Protein AF-A0A9D1PJ56-F1 (afdb_monomer_lite)

Sequence (165 aa):
MNPWIILGIEQTSKLEIIKNAYAEKSKLHHPEDEPEEFQKIHQAYREAIKLAKTVPPQPKTPEQKRIKPPVLQFKRSFYIHKPYDNPARAKFYKSEFDEYSKGQLEKFKRENWCFPKSFEYKPQTDTITSIGKIPIKGAKKNDSELNFTQLENTDLTILSDEFVL

InterPro domains:
  IPR001623 DnaJ domain [PS50076] (2-101)
  IPR001623 DnaJ domain [cd06257] (6-46)
  IPR036869 Chaperone J-domain superfamily [G3DSA:1.10.287.110] (2-47)
  IPR036869 Chaperone J-domain superfamily [SSF46565] (2-46)

Radius of gyration: 34.99 Å; chains: 1; bounding box: 51×66×102 Å

Secondary structure (DSSP, 8-state):
--HHHHHT----S-HHHHHHHHHHHHHHS-TTT-HHHHHHHHHHHHHHHHHHHHSPPP------------------S-----TTS-TTTTT----TT----HHHHHHHHHHHH-S-S-------------SS-PPPTT---------GGGSSSSSSSSSSSS---

Organism: NCBI:txid2838518

Structure (mmCIF, N/CA/C/O backbone):
data_AF-A0A9D1PJ56-F1
#
_entry.id   AF-A0A9D1PJ56-F1
#
loop_
_atom_site.group_PDB
_atom_site.id
_atom_site.type_symbol
_atom_site.label_atom_id
_atom_site.label_alt_id
_atom_site.label_comp_id
_atom_site.label_asym_id
_atom_site.label_entity_id
_atom_site.label_seq_id
_atom_site.pdbx_PDB_ins_code
_atom_site.Cartn_x
_atom_site.Cartn_y
_atom_site.Cartn_z
_atom_site.occupancy
_atom_site.B_iso_or_equiv
_atom_site.auth_seq_id
_atom_site.auth_comp_id
_atom_site.auth_asym_id
_atom_site.auth_atom_id
_atom_site.pdbx_PDB_model_num
ATOM 1 N N . MET A 1 1 ? -8.012 9.468 -25.142 1.00 74.31 1 MET A N 1
ATOM 2 C CA . MET A 1 1 ? -7.674 8.048 -25.406 1.00 74.31 1 MET A CA 1
ATOM 3 C C . MET A 1 1 ? -8.547 7.188 -24.500 1.00 74.31 1 MET A C 1
ATOM 5 O O . MET A 1 1 ? -8.922 7.676 -23.445 1.00 74.31 1 MET A O 1
ATOM 9 N N . ASN A 1 2 ? -8.958 5.980 -24.898 1.00 90.38 2 ASN A N 1
ATOM 10 C CA . ASN A 1 2 ? -9.876 5.185 -24.073 1.00 90.38 2 ASN A CA 1
ATOM 11 C C . ASN A 1 2 ? -9.114 4.546 -22.887 1.00 90.38 2 ASN A C 1
ATOM 13 O O . ASN A 1 2 ? -8.238 3.711 -23.135 1.00 90.38 2 ASN A O 1
ATOM 17 N N . PRO A 1 3 ? -9.420 4.903 -21.622 1.00 91.69 3 PRO A N 1
ATOM 18 C CA . PRO A 1 3 ? -8.637 4.461 -20.467 1.00 91.69 3 PRO A CA 1
ATOM 19 C C . PRO A 1 3 ? -8.697 2.945 -20.238 1.00 91.69 3 PRO A C 1
ATOM 21 O O . PRO A 1 3 ? -7.745 2.359 -19.727 1.00 91.69 3 PRO A O 1
ATOM 24 N N . TRP A 1 4 ? -9.785 2.299 -20.661 1.00 93.00 4 TRP A N 1
ATOM 25 C CA . TRP A 1 4 ? -9.993 0.858 -20.510 1.00 93.00 4 TRP A CA 1
ATOM 26 C C . TRP A 1 4 ? -9.023 0.048 -21.380 1.00 93.00 4 TRP A C 1
ATOM 28 O O . TRP A 1 4 ? -8.421 -0.914 -20.910 1.00 93.00 4 TRP A O 1
ATOM 38 N N . ILE A 1 5 ? -8.777 0.511 -22.611 1.00 93.88 5 ILE A N 1
ATOM 39 C CA . ILE A 1 5 ? -7.862 -0.141 -23.560 1.00 93.88 5 ILE A CA 1
ATOM 40 C C . ILE A 1 5 ? -6.409 -0.031 -23.078 1.00 93.88 5 ILE A C 1
ATOM 42 O O . ILE A 1 5 ? -5.674 -1.012 -23.127 1.00 93.88 5 ILE A O 1
ATOM 46 N N . ILE A 1 6 ? -6.007 1.132 -22.554 1.00 92.75 6 ILE A N 1
ATOM 47 C CA . ILE A 1 6 ? -4.641 1.358 -22.043 1.00 92.75 6 ILE A CA 1
ATOM 48 C C . ILE A 1 6 ? -4.339 0.429 -20.861 1.00 92.75 6 ILE A C 1
ATOM 50 O O . ILE A 1 6 ? -3.264 -0.170 -20.783 1.00 92.75 6 ILE A O 1
ATOM 54 N N . LEU A 1 7 ? -5.303 0.293 -19.948 1.00 93.25 7 LEU A N 1
ATOM 55 C CA . LEU A 1 7 ? -5.196 -0.593 -18.790 1.00 93.25 7 LEU A CA 1
ATOM 56 C C . LEU A 1 7 ? -5.375 -2.078 -19.154 1.00 93.25 7 LEU A C 1
ATOM 58 O O . LEU A 1 7 ? -5.057 -2.927 -18.329 1.00 93.25 7 LEU A O 1
ATOM 62 N N . GLY A 1 8 ? -5.844 -2.400 -20.366 1.00 92.94 8 GLY A N 1
ATOM 63 C CA . GLY A 1 8 ? -6.067 -3.775 -20.824 1.00 92.94 8 GLY A CA 1
ATOM 64 C C . GLY A 1 8 ? -7.275 -4.456 -20.176 1.00 92.94 8 GLY A C 1
ATOM 65 O O . GLY A 1 8 ? -7.281 -5.674 -20.020 1.00 92.94 8 GLY A O 1
ATOM 66 N N . ILE A 1 9 ? -8.281 -3.681 -19.766 1.00 94.25 9 ILE A N 1
ATOM 67 C CA . ILE A 1 9 ? -9.477 -4.178 -19.075 1.00 94.25 9 ILE A CA 1
ATOM 68 C C . ILE A 1 9 ? -10.758 -3.737 -19.778 1.00 94.25 9 ILE A C 1
ATOM 70 O O . ILE A 1 9 ? -10.784 -2.753 -20.512 1.00 94.25 9 ILE A O 1
ATOM 74 N N . GLU A 1 10 ? -11.851 -4.448 -19.512 1.00 90.62 10 GLU A N 1
ATOM 75 C CA . GLU A 1 10 ? -13.183 -4.028 -19.940 1.00 90.62 10 GLU A CA 1
ATOM 76 C C . GLU A 1 10 ? -13.690 -2.839 -19.101 1.00 90.62 10 GLU A C 1
ATOM 78 O O . GLU A 1 10 ? -13.273 -2.626 -17.953 1.00 90.62 10 GLU A O 1
ATOM 83 N N . GLN A 1 11 ? -14.622 -2.065 -19.666 1.00 88.69 11 GLN A N 1
ATOM 84 C CA . GLN A 1 11 ? -15.307 -0.989 -18.959 1.00 88.69 11 GLN A CA 1
ATOM 85 C C . GLN A 1 11 ? -16.068 -1.534 -17.748 1.00 88.69 11 GLN A C 1
ATOM 87 O O . GLN A 1 11 ? -17.079 -2.219 -17.874 1.00 88.69 11 GLN A O 1
ATOM 92 N N . THR A 1 12 ? -15.582 -1.212 -16.548 1.00 86.88 12 THR A N 1
ATOM 93 C CA . THR A 1 12 ? -16.083 -1.802 -15.302 1.00 86.88 12 THR A CA 1
ATOM 94 C C . THR A 1 12 ? -16.332 -0.751 -14.223 1.00 86.88 12 THR A C 1
ATOM 96 O O . THR A 1 12 ? -15.567 0.187 -14.038 1.00 86.88 12 THR A O 1
ATOM 99 N N . SER A 1 13 ? -17.392 -0.929 -13.431 1.00 85.94 13 SER A N 1
ATOM 100 C CA . SER A 1 13 ? -17.676 -0.069 -12.263 1.00 85.94 13 SER A CA 1
ATOM 101 C C . SER A 1 13 ? -16.882 -0.473 -11.009 1.00 85.94 13 SER A C 1
ATOM 103 O O . SER A 1 13 ? -16.959 0.184 -9.972 1.00 85.94 13 SER A O 1
ATOM 105 N N . LYS A 1 14 ? -16.142 -1.590 -11.060 1.00 89.31 14 LYS A N 1
ATOM 106 C CA . LYS A 1 14 ? -15.423 -2.159 -9.912 1.00 89.31 14 LYS A CA 1
ATOM 107 C C . LYS A 1 14 ? -14.038 -1.524 -9.778 1.00 89.31 14 LYS A C 1
ATOM 109 O O . LYS A 1 14 ? -13.118 -1.863 -10.515 1.00 89.31 14 LYS A O 1
ATOM 114 N N . LEU A 1 15 ? -13.865 -0.672 -8.765 1.00 91.69 15 LEU A N 1
ATOM 115 C CA . LEU A 1 15 ? -12.591 0.013 -8.504 1.00 91.69 15 LEU A CA 1
ATOM 116 C C . LEU A 1 15 ? -11.418 -0.945 -8.244 1.00 91.69 15 LEU A C 1
ATOM 118 O O . LEU A 1 15 ? -10.279 -0.595 -8.538 1.00 91.69 15 LEU A O 1
ATOM 122 N N . GLU A 1 16 ? -11.670 -2.136 -7.697 1.00 92.00 16 GLU A N 1
ATOM 123 C CA . GLU A 1 16 ? -10.609 -3.118 -7.438 1.00 92.00 16 GLU A CA 1
ATOM 124 C C . GLU A 1 16 ? -9.971 -3.639 -8.728 1.00 92.00 16 GLU A C 1
ATOM 126 O O . GLU A 1 16 ? -8.752 -3.748 -8.796 1.00 92.00 16 GLU A O 1
ATOM 131 N N . ILE A 1 17 ? -10.775 -3.881 -9.769 1.00 93.00 17 ILE A N 1
ATOM 132 C CA . ILE A 1 17 ? -10.282 -4.348 -11.073 1.00 93.00 17 ILE A CA 1
ATOM 133 C C . ILE A 1 17 ? -9.371 -3.283 -11.692 1.00 93.00 17 ILE A C 1
ATOM 135 O O . ILE A 1 17 ? -8.269 -3.591 -12.131 1.00 93.00 17 ILE A O 1
ATOM 139 N N . ILE A 1 18 ? -9.788 -2.016 -11.628 1.00 93.81 18 ILE A N 1
ATOM 140 C CA . ILE A 1 18 ? -9.023 -0.871 -12.143 1.00 93.81 18 ILE A CA 1
ATOM 141 C C . ILE A 1 18 ? -7.682 -0.722 -11.411 1.00 93.81 18 ILE A C 1
ATOM 143 O O . ILE A 1 18 ? -6.647 -0.508 -12.041 1.00 93.81 18 ILE A O 1
ATOM 147 N N . LYS A 1 19 ? -7.681 -0.852 -10.077 1.00 94.94 19 LYS A N 1
ATOM 148 C CA . LYS A 1 19 ? -6.456 -0.776 -9.262 1.00 94.94 19 LYS A CA 1
ATOM 149 C C . LYS A 1 19 ? -5.505 -1.936 -9.536 1.00 94.94 19 LYS A C 1
ATOM 151 O O . LYS A 1 19 ? -4.301 -1.711 -9.618 1.00 94.94 19 LYS A O 1
ATOM 156 N N . ASN A 1 20 ? -6.035 -3.149 -9.679 1.00 95.81 20 ASN A N 1
ATOM 157 C CA . ASN A 1 20 ? -5.227 -4.328 -9.976 1.00 95.81 20 ASN A CA 1
ATOM 158 C C . ASN A 1 20 ? -4.578 -4.212 -11.359 1.00 95.81 20 ASN A C 1
ATOM 160 O O . ASN A 1 20 ? -3.371 -4.396 -11.465 1.00 95.81 20 ASN A O 1
ATOM 164 N N . ALA A 1 21 ? -5.338 -3.805 -12.379 1.00 95.19 21 ALA A N 1
ATOM 165 C CA . ALA A 1 21 ? -4.813 -3.593 -13.728 1.00 95.19 21 ALA A CA 1
ATOM 166 C C . ALA A 1 21 ? -3.705 -2.528 -13.762 1.00 95.19 21 ALA A C 1
ATOM 168 O O . ALA A 1 21 ? -2.654 -2.734 -14.365 1.00 95.19 21 ALA A O 1
ATOM 169 N N . TYR A 1 22 ? -3.891 -1.411 -13.048 1.00 95.25 22 TYR A N 1
ATOM 170 C CA . TYR A 1 22 ? -2.842 -0.399 -12.896 1.00 95.25 22 TYR A CA 1
ATOM 171 C C . TYR A 1 22 ? -1.586 -0.963 -12.215 1.00 95.25 22 TYR A C 1
ATOM 173 O O . TYR A 1 22 ? -0.472 -0.675 -12.646 1.00 95.25 22 TYR A O 1
ATOM 181 N N . ALA A 1 23 ? -1.747 -1.782 -11.171 1.00 95.75 23 ALA A N 1
ATOM 182 C CA . ALA A 1 23 ? -0.620 -2.401 -10.481 1.00 95.75 23 ALA A CA 1
ATOM 183 C C . ALA A 1 23 ? 0.147 -3.385 -11.379 1.00 95.75 23 ALA A C 1
ATOM 185 O O . ALA A 1 23 ? 1.371 -3.428 -11.309 1.00 95.75 23 ALA A O 1
ATOM 186 N N . GLU A 1 24 ? -0.541 -4.153 -12.225 1.00 94.69 24 GLU A N 1
ATOM 187 C CA . GLU A 1 24 ? 0.101 -5.033 -13.209 1.00 94.69 24 GLU A CA 1
ATOM 188 C C . GLU A 1 24 ? 0.856 -4.233 -14.273 1.00 94.69 24 GLU A C 1
ATOM 190 O O . GLU A 1 24 ? 2.022 -4.514 -14.532 1.00 94.69 24 GLU A O 1
ATOM 195 N N . LYS A 1 25 ? 0.246 -3.174 -14.816 1.00 93.19 25 LYS A N 1
ATOM 196 C CA . LYS A 1 25 ? 0.889 -2.290 -15.799 1.00 93.19 25 LYS A CA 1
ATOM 197 C C . LYS A 1 25 ? 2.101 -1.542 -15.234 1.00 93.19 25 LYS A C 1
ATOM 199 O O . LYS A 1 25 ? 3.126 -1.472 -15.899 1.00 93.19 25 LYS A O 1
ATOM 204 N N . SER A 1 26 ? 2.017 -1.049 -13.999 1.00 92.75 26 SER A N 1
ATOM 205 C CA . SER A 1 26 ? 3.124 -0.369 -13.302 1.00 92.75 26 SER A CA 1
ATOM 206 C C . SER A 1 26 ? 4.315 -1.300 -13.021 1.00 92.75 26 SER A C 1
ATOM 208 O O . SER A 1 26 ? 5.463 -0.866 -12.962 1.00 92.75 26 SER A O 1
ATOM 210 N N . LYS A 1 27 ? 4.066 -2.611 -12.887 1.00 92.25 27 LYS A N 1
ATOM 211 C CA . LYS A 1 27 ? 5.145 -3.605 -12.787 1.00 92.25 27 LYS A CA 1
ATOM 212 C C . LYS A 1 27 ? 5.875 -3.833 -14.110 1.00 92.25 27 LYS A C 1
ATOM 214 O O . LYS A 1 27 ? 7.006 -4.290 -14.070 1.00 92.25 27 LYS A O 1
ATOM 219 N N . LEU A 1 28 ? 5.222 -3.583 -15.244 1.00 91.12 28 LEU A N 1
ATOM 220 C CA . LEU A 1 28 ? 5.819 -3.747 -16.570 1.00 91.12 28 LEU A CA 1
ATOM 221 C C . LEU A 1 28 ? 6.549 -2.480 -17.017 1.00 91.12 28 LEU A C 1
ATOM 223 O O . LEU A 1 28 ? 7.628 -2.577 -17.582 1.00 91.12 28 LEU A O 1
ATOM 227 N N . HIS A 1 29 ? 5.968 -1.312 -16.736 1.00 90.38 29 HIS A N 1
ATOM 228 C CA . HIS A 1 29 ? 6.518 -0.018 -17.129 1.00 90.38 29 HIS A CA 1
ATOM 229 C C . HIS A 1 29 ? 6.933 0.757 -15.885 1.00 90.38 29 HIS A C 1
ATOM 231 O O . HIS A 1 29 ? 6.084 1.218 -15.114 1.00 90.38 29 HIS A O 1
ATOM 237 N N . HIS A 1 30 ? 8.240 0.870 -15.671 1.00 85.25 30 HIS A N 1
ATOM 238 C CA . HIS A 1 30 ? 8.811 1.629 -14.568 1.00 85.25 30 HIS A CA 1
ATOM 239 C C . HIS A 1 30 ? 9.121 3.064 -15.013 1.00 85.25 30 HIS A C 1
ATOM 241 O O . HIS A 1 30 ? 9.517 3.279 -16.158 1.00 85.25 30 HIS A O 1
ATOM 247 N N . PRO A 1 31 ? 8.957 4.060 -14.125 1.00 90.50 31 PRO A N 1
ATOM 248 C CA . PRO A 1 31 ? 9.145 5.468 -14.478 1.00 90.50 31 PRO A CA 1
ATOM 249 C C . PRO A 1 31 ? 10.585 5.823 -14.882 1.00 90.50 31 PRO A C 1
ATOM 251 O O . PRO A 1 31 ? 10.775 6.836 -15.545 1.00 90.50 31 PRO A O 1
ATOM 254 N N . GLU A 1 32 ? 11.572 5.011 -14.491 1.00 87.44 32 GLU A N 1
ATOM 255 C CA . GLU A 1 32 ? 12.988 5.203 -14.838 1.00 87.44 32 GLU A CA 1
ATOM 256 C C . GLU A 1 32 ? 13.318 4.716 -16.259 1.00 87.44 32 GLU A C 1
ATOM 258 O O . GLU A 1 32 ? 14.168 5.301 -16.922 1.00 87.44 32 GLU A O 1
ATOM 263 N N . ASP A 1 33 ? 12.633 3.671 -16.737 1.00 91.19 33 ASP A N 1
ATOM 264 C CA . ASP A 1 33 ? 12.891 3.077 -18.054 1.00 91.19 33 ASP A CA 1
ATOM 265 C C . ASP A 1 33 ? 12.061 3.769 -19.144 1.00 91.19 33 ASP A C 1
ATOM 267 O O . ASP A 1 33 ? 12.569 4.128 -20.206 1.00 91.19 33 ASP A O 1
ATOM 271 N N . GLU A 1 34 ? 10.766 3.972 -18.876 1.00 90.00 34 GLU A N 1
ATOM 272 C CA . GLU A 1 34 ? 9.794 4.460 -19.859 1.00 90.00 34 GLU A CA 1
ATOM 273 C C . GLU A 1 34 ? 8.847 5.504 -19.235 1.00 90.00 34 GLU A C 1
ATOM 275 O O . GLU A 1 34 ? 7.685 5.208 -18.916 1.00 90.00 34 GLU A O 1
ATOM 280 N N . PRO A 1 35 ? 9.305 6.759 -19.066 1.00 92.25 35 PRO A N 1
ATOM 281 C CA . PRO A 1 35 ? 8.510 7.802 -18.417 1.00 92.25 35 PRO A CA 1
ATOM 282 C C . PRO A 1 35 ? 7.232 8.143 -19.199 1.00 92.25 35 PRO A C 1
ATOM 284 O O . PRO A 1 35 ? 6.173 8.362 -18.602 1.00 92.25 35 PRO A O 1
ATOM 287 N N . GLU A 1 36 ? 7.297 8.137 -20.534 1.00 91.94 36 GLU A N 1
ATOM 288 C CA . GLU A 1 36 ? 6.151 8.456 -21.393 1.00 91.94 36 GLU A CA 1
ATOM 289 C C . GLU A 1 36 ? 5.023 7.428 -21.269 1.00 91.94 36 GLU A C 1
ATOM 291 O O . GLU A 1 36 ? 3.843 7.785 -21.187 1.00 91.94 36 GLU A O 1
ATOM 296 N N . GLU A 1 37 ? 5.366 6.140 -21.235 1.00 91.25 37 GLU A N 1
ATOM 297 C CA . GLU A 1 37 ? 4.375 5.067 -21.168 1.00 91.25 37 GLU A CA 1
ATOM 298 C C . GLU A 1 37 ? 3.745 4.992 -19.775 1.00 91.25 37 GLU A C 1
ATOM 300 O O . GLU A 1 37 ? 2.521 4.866 -19.637 1.00 91.25 37 GLU A O 1
ATOM 305 N N . PHE A 1 38 ? 4.551 5.203 -18.730 1.00 93.88 38 PHE A N 1
ATOM 306 C CA . PHE A 1 38 ? 4.048 5.316 -17.367 1.00 93.88 38 PHE A CA 1
ATOM 307 C C . PHE A 1 38 ? 3.043 6.468 -17.219 1.00 93.88 38 PHE A C 1
ATOM 309 O O . PHE A 1 38 ? 1.986 6.298 -16.599 1.00 93.88 38 PHE A O 1
ATOM 316 N N . GLN A 1 39 ? 3.314 7.625 -17.833 1.00 93.25 39 GLN A N 1
ATOM 317 C CA . GLN A 1 39 ? 2.395 8.763 -17.811 1.00 93.25 39 GLN A CA 1
ATOM 318 C C . GLN A 1 39 ? 1.050 8.430 -18.474 1.00 93.25 39 GLN A C 1
ATOM 320 O O . GLN A 1 39 ? -0.001 8.770 -17.915 1.00 93.25 39 GLN A O 1
ATOM 325 N N . LYS A 1 40 ? 1.052 7.711 -19.606 1.00 94.31 40 LYS A N 1
ATOM 326 C CA . LYS A 1 40 ? -0.184 7.258 -20.276 1.00 94.31 40 LYS A CA 1
ATOM 327 C C . LYS A 1 40 ? -0.991 6.308 -19.392 1.00 94.31 40 LYS A C 1
ATOM 329 O O . LYS A 1 40 ? -2.195 6.509 -19.214 1.00 94.31 40 LYS A O 1
ATOM 334 N N . ILE A 1 41 ? -0.337 5.312 -18.790 1.00 94.50 41 ILE A N 1
ATOM 335 C CA . ILE A 1 41 ? -0.970 4.349 -17.872 1.00 94.50 41 ILE A CA 1
ATOM 336 C C . ILE A 1 41 ? -1.559 5.072 -16.653 1.00 94.50 41 ILE A C 1
ATOM 338 O O . ILE A 1 41 ? -2.692 4.801 -16.238 1.00 94.50 41 ILE A O 1
ATOM 342 N N . HIS A 1 42 ? -0.820 6.030 -16.091 1.00 94.62 42 HIS A N 1
ATOM 343 C CA . HIS A 1 42 ? -1.258 6.801 -14.933 1.00 94.62 42 HIS A CA 1
ATOM 344 C C . HIS A 1 42 ? -2.453 7.709 -15.251 1.00 94.62 42 HIS A C 1
ATOM 346 O O . HIS A 1 42 ? -3.419 7.772 -14.479 1.00 94.62 42 HIS A O 1
ATOM 352 N N . GLN A 1 43 ? -2.430 8.390 -16.399 1.00 95.50 43 GLN A N 1
ATOM 353 C CA . GLN A 1 43 ? -3.555 9.201 -16.854 1.00 95.50 43 GLN A CA 1
ATOM 354 C C . GLN A 1 43 ? -4.803 8.338 -17.083 1.00 95.50 43 GLN A C 1
ATOM 356 O O . GLN A 1 43 ? -5.878 8.677 -16.577 1.00 95.50 43 GLN A O 1
ATOM 361 N N . ALA A 1 44 ? -4.647 7.186 -17.742 1.00 95.25 44 ALA A N 1
ATOM 362 C CA . ALA A 1 44 ? -5.726 6.230 -17.967 1.00 95.25 44 ALA A CA 1
ATOM 363 C C . ALA A 1 44 ? -6.368 5.760 -16.655 1.00 95.25 44 ALA A C 1
ATOM 365 O O . ALA A 1 44 ? -7.591 5.752 -16.526 1.00 95.25 44 ALA A O 1
ATOM 366 N N . TYR A 1 45 ? -5.558 5.444 -15.642 1.00 95.38 45 TYR A N 1
ATOM 367 C CA . TYR A 1 45 ? -6.040 5.073 -14.311 1.00 95.38 45 TYR A CA 1
ATOM 368 C C . TYR A 1 45 ? -6.879 6.178 -13.655 1.00 95.38 45 TYR A C 1
ATOM 370 O O . TYR A 1 45 ? -7.970 5.915 -13.132 1.00 95.38 45 TYR A O 1
ATOM 378 N N . ARG A 1 46 ? -6.411 7.432 -13.707 1.00 95.75 46 ARG A N 1
ATOM 379 C CA . ARG A 1 46 ? -7.148 8.577 -13.145 1.00 95.75 46 ARG A CA 1
ATOM 380 C C . ARG A 1 46 ? -8.491 8.779 -13.843 1.00 95.75 46 ARG A C 1
ATOM 382 O O . ARG A 1 46 ? -9.486 9.049 -13.169 1.00 95.75 46 ARG A O 1
ATOM 389 N N . GLU A 1 47 ? -8.523 8.654 -15.166 1.00 94.94 47 GLU A N 1
ATOM 390 C CA . GLU A 1 47 ? -9.749 8.753 -15.962 1.00 94.94 47 GLU A CA 1
ATOM 391 C C . GLU A 1 47 ? -10.707 7.587 -15.675 1.00 94.94 47 GLU A C 1
ATOM 393 O O . GLU A 1 47 ? -11.881 7.827 -15.384 1.00 94.94 47 GLU A O 1
ATOM 398 N N . ALA A 1 48 ? -10.211 6.347 -15.627 1.00 93.75 48 ALA A N 1
ATOM 399 C CA . ALA A 1 48 ? -11.004 5.162 -15.298 1.00 93.75 48 ALA A CA 1
ATOM 400 C C . ALA A 1 48 ? -11.668 5.269 -13.916 1.00 93.75 48 ALA A C 1
ATOM 402 O O . ALA A 1 48 ? -12.845 4.945 -13.771 1.00 93.75 48 ALA A O 1
ATOM 403 N N . ILE A 1 49 ? -10.964 5.793 -12.902 1.00 94.31 49 ILE A N 1
ATOM 404 C CA . ILE A 1 49 ? -11.555 6.031 -11.574 1.00 94.31 49 ILE A CA 1
ATOM 405 C C . ILE A 1 49 ? -12.683 7.056 -11.629 1.00 94.31 49 ILE A C 1
ATOM 407 O O . ILE A 1 49 ? -13.696 6.880 -10.949 1.00 94.31 49 ILE A O 1
ATOM 411 N N . LYS A 1 50 ? -12.512 8.144 -12.389 1.00 93.31 50 LYS A N 1
ATOM 412 C CA . LYS A 1 50 ? -13.566 9.154 -12.542 1.00 93.31 50 LYS A CA 1
ATOM 413 C C . LYS A 1 50 ? -14.808 8.526 -13.174 1.00 93.31 50 LYS A C 1
ATOM 415 O O . LYS A 1 50 ? -15.892 8.698 -12.630 1.00 93.31 50 LYS A O 1
ATOM 420 N N . LEU A 1 51 ? -14.635 7.743 -14.240 1.00 91.44 51 LEU A N 1
ATOM 421 C CA . LEU A 1 51 ? -15.731 7.045 -14.921 1.00 91.44 51 LEU A CA 1
ATOM 422 C C . LEU A 1 51 ? -16.398 5.986 -14.031 1.00 91.44 51 LEU A C 1
ATOM 424 O O . LEU A 1 51 ? -17.618 5.896 -13.973 1.00 91.44 51 LEU A O 1
ATOM 428 N N . ALA A 1 52 ? -15.625 5.208 -13.277 1.00 89.94 52 ALA A N 1
ATOM 429 C CA . ALA A 1 52 ? -16.182 4.198 -12.379 1.00 89.94 52 ALA A CA 1
ATOM 430 C C . ALA A 1 52 ? -17.012 4.807 -11.238 1.00 89.94 52 ALA A C 1
ATOM 432 O O . ALA A 1 52 ? -17.933 4.164 -10.745 1.00 89.94 52 ALA A O 1
ATOM 433 N N . LYS A 1 53 ? -16.701 6.042 -10.821 1.00 88.06 53 LYS A N 1
ATOM 434 C CA . LYS A 1 53 ? -17.479 6.780 -9.815 1.00 88.06 53 LYS A CA 1
ATOM 435 C C . LYS A 1 53 ? -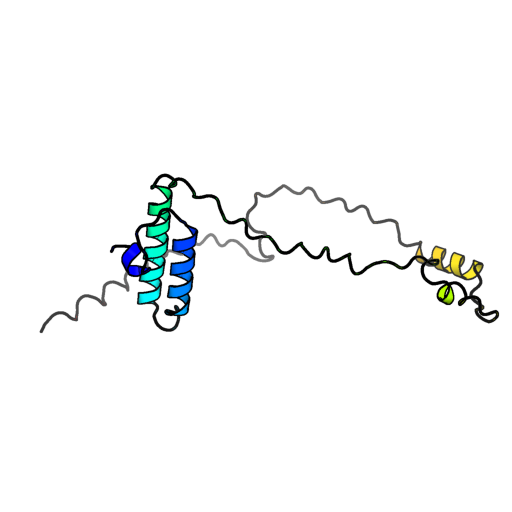18.785 7.353 -10.364 1.00 88.06 53 LYS A C 1
ATOM 437 O O . LYS A 1 53 ? -19.708 7.547 -9.580 1.00 88.06 53 LYS A O 1
ATOM 442 N N . THR A 1 54 ? -18.856 7.663 -11.659 1.00 86.75 54 THR A N 1
ATOM 443 C CA . THR A 1 54 ? -20.076 8.202 -12.281 1.00 86.75 54 THR A CA 1
ATOM 444 C C . THR A 1 54 ? -21.066 7.106 -12.661 1.00 86.75 54 THR A C 1
ATOM 446 O O . THR A 1 54 ? -22.268 7.357 -12.672 1.00 86.75 54 THR A O 1
ATOM 449 N N . VAL A 1 55 ? -20.591 5.887 -12.941 1.00 81.44 55 VAL A N 1
ATOM 450 C CA . VAL A 1 55 ? -21.465 4.743 -13.223 1.00 81.44 55 VAL A CA 1
ATOM 451 C C . VAL A 1 55 ? -22.069 4.225 -11.909 1.00 81.44 55 VAL A C 1
ATOM 453 O O . VAL A 1 55 ? -21.316 3.895 -10.989 1.00 81.44 55 VAL A O 1
ATOM 456 N N . PRO A 1 56 ? -23.408 4.121 -11.792 1.00 73.31 56 PRO A N 1
ATOM 457 C CA . PRO A 1 56 ? -24.043 3.599 -10.591 1.00 73.31 56 PRO A CA 1
ATOM 458 C C . PRO A 1 56 ? -23.545 2.177 -10.294 1.00 73.31 56 PRO A C 1
ATOM 460 O O . PRO A 1 56 ? -23.287 1.397 -11.218 1.00 73.31 56 PRO A O 1
ATOM 463 N N . PRO A 1 57 ? -23.377 1.824 -9.009 1.00 66.69 57 PRO A N 1
ATOM 464 C CA . PRO A 1 57 ? -22.827 0.536 -8.625 1.00 66.69 57 PRO A CA 1
ATOM 465 C C . PRO A 1 57 ? -23.727 -0.585 -9.144 1.00 66.69 57 PRO A C 1
ATOM 467 O O . PRO A 1 57 ? -24.884 -0.698 -8.746 1.00 66.69 57 PRO A O 1
ATOM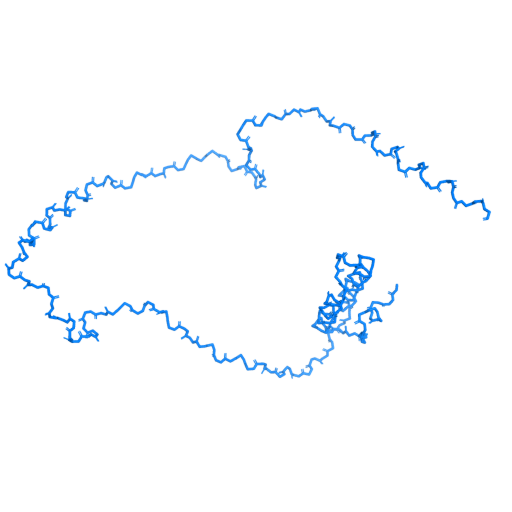 470 N N . GLN A 1 58 ? -23.175 -1.428 -10.019 1.00 67.19 58 GLN A N 1
ATOM 471 C CA . GLN A 1 58 ? -23.844 -2.647 -10.460 1.00 67.19 58 GLN A CA 1
ATOM 472 C C . GLN A 1 58 ? -24.182 -3.520 -9.239 1.00 67.19 58 GLN A C 1
ATOM 474 O O . GLN A 1 58 ? -23.383 -3.565 -8.290 1.00 67.19 58 GLN A O 1
ATOM 479 N N . PRO A 1 59 ? -25.343 -4.205 -9.228 1.00 60.91 59 PRO A N 1
ATOM 480 C CA . PRO A 1 59 ? -25.746 -5.055 -8.119 1.00 60.91 59 PRO A CA 1
ATOM 481 C C . PRO A 1 59 ? -24.662 -6.103 -7.869 1.00 60.91 59 PRO A C 1
ATOM 483 O O . PRO A 1 59 ? -24.311 -6.922 -8.716 1.00 60.91 59 PRO A O 1
ATOM 486 N N . LYS A 1 60 ? -24.070 -6.000 -6.686 1.00 56.50 60 LYS A N 1
ATOM 487 C CA . LYS A 1 60 ? -22.943 -6.803 -6.228 1.00 56.50 60 LYS A CA 1
ATOM 488 C C . LYS A 1 60 ? -23.460 -8.219 -5.982 1.00 56.50 60 LYS A C 1
ATOM 490 O O . LYS A 1 60 ? -24.184 -8.442 -5.015 1.00 56.50 60 LYS A O 1
ATOM 495 N N . THR A 1 61 ? -23.096 -9.170 -6.842 1.00 58.69 61 THR A N 1
ATOM 496 C CA . THR A 1 61 ? -23.181 -10.603 -6.523 1.00 58.69 61 THR A CA 1
ATOM 497 C C . THR A 1 61 ? -22.474 -10.823 -5.180 1.00 58.69 61 THR A C 1
ATOM 499 O O . THR A 1 61 ? -21.385 -10.266 -5.006 1.00 58.69 61 THR A O 1
ATOM 502 N N . PRO A 1 62 ? -23.077 -11.547 -4.218 1.00 57.88 62 PRO A N 1
ATOM 503 C CA . PRO A 1 62 ? -22.581 -11.616 -2.849 1.00 57.88 62 PRO A CA 1
ATOM 504 C C . PRO A 1 62 ? -21.106 -12.012 -2.819 1.00 57.88 62 PRO A C 1
ATOM 506 O O . PRO A 1 62 ? -20.724 -13.088 -3.275 1.00 57.88 62 PRO A O 1
ATOM 509 N N . GLU A 1 63 ? -20.297 -11.096 -2.285 1.00 58.28 63 GLU A N 1
ATOM 510 C CA . GLU A 1 63 ? -18.898 -11.289 -1.930 1.00 58.28 63 GLU A CA 1
ATOM 511 C C . GLU A 1 63 ? -18.709 -12.668 -1.299 1.00 58.28 63 GLU A C 1
ATOM 513 O O . GLU A 1 63 ? -19.237 -12.954 -0.219 1.00 58.28 63 GLU A O 1
ATOM 518 N N . GLN A 1 64 ? -17.904 -13.514 -1.945 1.00 61.62 64 GLN A N 1
ATOM 519 C CA . GLN A 1 64 ? -17.228 -14.595 -1.244 1.00 61.62 64 GLN A CA 1
ATOM 520 C C . GLN A 1 64 ? -16.420 -13.932 -0.135 1.00 61.62 64 GLN A C 1
ATOM 522 O O . GLN A 1 64 ? -15.374 -13.330 -0.381 1.00 61.62 64 GLN A O 1
ATOM 527 N N . LYS A 1 65 ? -16.968 -13.974 1.084 1.00 61.78 65 LYS A N 1
ATOM 528 C CA . LYS A 1 65 ? -16.313 -13.502 2.296 1.00 61.78 65 LYS A CA 1
ATOM 529 C C . LYS A 1 65 ? -14.953 -14.177 2.318 1.00 61.78 65 LYS A C 1
ATOM 531 O O . LYS A 1 65 ? -14.874 -15.367 2.613 1.00 61.78 65 LYS A O 1
ATOM 536 N N . ARG A 1 66 ? -13.894 -13.431 1.985 1.00 59.66 66 ARG A N 1
ATOM 537 C CA . ARG A 1 66 ? -12.528 -13.840 2.297 1.00 59.66 66 ARG A CA 1
ATOM 538 C C . ARG A 1 66 ? -12.571 -14.164 3.779 1.00 59.66 66 ARG A C 1
ATOM 540 O O . ARG A 1 66 ? -12.758 -13.259 4.594 1.00 59.66 66 ARG A O 1
ATOM 547 N N . ILE A 1 67 ? -12.526 -15.450 4.113 1.00 67.56 67 ILE A N 1
ATOM 548 C CA . ILE A 1 67 ? -12.421 -15.892 5.492 1.00 67.56 67 ILE A CA 1
ATOM 549 C C . ILE A 1 67 ? -11.099 -15.283 5.923 1.00 67.56 67 ILE A C 1
ATOM 551 O O . ILE A 1 67 ? -10.041 -15.733 5.490 1.00 67.56 67 ILE A O 1
ATOM 555 N N . LYS A 1 68 ? -11.152 -14.170 6.663 1.00 66.44 68 LYS A N 1
ATOM 556 C CA . LYS A 1 68 ? -9.951 -13.633 7.290 1.00 66.44 68 LYS A CA 1
ATOM 557 C C . LYS A 1 68 ? -9.435 -14.821 8.094 1.00 66.44 68 LYS A C 1
ATOM 559 O O . LYS A 1 68 ? -10.228 -15.325 8.901 1.00 66.44 68 LYS A O 1
ATOM 564 N N . PRO A 1 69 ? -8.215 -15.336 7.835 1.00 70.38 69 PRO A N 1
ATOM 565 C CA . PRO A 1 69 ? -7.689 -16.405 8.668 1.00 70.38 69 PRO A CA 1
ATOM 566 C C . PRO A 1 69 ? -7.885 -15.944 10.111 1.00 70.38 69 PRO A C 1
ATOM 568 O O . PRO A 1 69 ? -7.704 -14.741 10.358 1.00 70.38 69 PRO A O 1
ATOM 571 N N . PRO A 1 70 ? -8.376 -16.819 11.013 1.00 73.69 70 PRO A N 1
ATOM 572 C CA . PRO A 1 70 ? -8.643 -16.430 12.388 1.00 73.69 70 PRO A CA 1
ATOM 573 C C . PRO A 1 70 ? -7.404 -15.691 12.849 1.00 73.69 70 PRO A C 1
ATOM 575 O O . PRO A 1 70 ? -6.313 -16.258 12.790 1.00 73.69 70 PRO A O 1
ATOM 578 N N . VAL A 1 71 ? -7.556 -14.395 13.148 1.00 68.25 71 VAL A N 1
ATOM 579 C CA . VAL A 1 71 ? -6.435 -13.568 13.584 1.00 68.25 71 VAL A CA 1
ATOM 580 C C . VAL A 1 71 ? -5.851 -14.358 14.732 1.00 68.25 71 VAL A C 1
ATOM 582 O O . VAL A 1 71 ? -6.540 -14.529 15.741 1.00 68.25 71 VAL A O 1
ATOM 585 N N . LEU A 1 72 ? -4.657 -14.930 14.541 1.00 63.88 72 LEU A N 1
ATOM 586 C CA . LEU A 1 72 ? -3.953 -15.578 15.628 1.00 63.88 72 LEU A CA 1
ATOM 587 C C . LEU A 1 72 ? -3.855 -14.460 16.650 1.00 63.88 72 LEU A C 1
ATOM 589 O O . LEU A 1 72 ? -3.174 -13.463 16.404 1.00 63.88 72 LEU A O 1
ATOM 593 N N . GLN A 1 73 ? -4.652 -14.543 17.716 1.00 67.56 73 GLN A N 1
ATOM 594 C CA . GLN A 1 73 ? -4.592 -13.565 18.778 1.00 67.56 73 GLN A CA 1
ATOM 595 C C . GLN A 1 73 ? -3.209 -13.779 19.359 1.00 67.56 73 GLN A C 1
ATOM 597 O O . GLN A 1 73 ? -2.996 -14.717 20.126 1.00 67.56 73 GLN A O 1
ATOM 602 N N . PHE A 1 74 ? -2.245 -12.988 18.890 1.00 60.88 74 PHE A N 1
ATOM 603 C CA . PHE A 1 74 ? -0.898 -12.989 19.406 1.00 60.88 74 PHE A CA 1
ATOM 604 C C . PHE A 1 74 ? -1.070 -12.554 20.852 1.00 60.88 74 PHE A C 1
ATOM 606 O O . PHE A 1 74 ? -1.226 -11.365 21.144 1.00 60.88 74 PHE A O 1
ATOM 613 N N . LYS A 1 75 ? -1.191 -13.532 21.760 1.00 64.50 75 LYS A N 1
ATOM 614 C CA . LYS A 1 75 ? -1.207 -13.256 23.188 1.00 64.50 75 LYS A CA 1
ATOM 615 C C . LYS A 1 75 ? 0.041 -12.429 23.405 1.00 64.50 75 LYS A C 1
ATOM 617 O O . LYS A 1 75 ? 1.114 -12.858 22.987 1.00 64.50 75 LYS A O 1
ATOM 622 N N . ARG A 1 76 ? -0.124 -11.214 23.939 1.00 65.50 76 ARG A N 1
ATOM 623 C CA . ARG A 1 76 ? 0.989 -10.295 24.192 1.00 65.50 76 ARG A CA 1
ATOM 624 C C . ARG A 1 76 ? 2.113 -11.131 24.795 1.00 65.50 76 ARG A C 1
ATOM 626 O O . ARG A 1 76 ? 1.927 -11.697 25.867 1.00 65.50 76 ARG A O 1
ATOM 633 N N . SER A 1 77 ? 3.228 -11.247 24.080 1.00 63.75 77 SER A N 1
ATOM 634 C CA . SER A 1 77 ? 4.374 -12.089 24.450 1.00 63.75 77 SER A CA 1
ATOM 635 C C . SER A 1 77 ? 4.947 -11.736 25.827 1.00 63.75 77 SER A C 1
ATOM 637 O O . SER A 1 77 ? 5.709 -12.499 26.406 1.00 63.75 77 SER A O 1
ATOM 639 N N . PHE A 1 78 ? 4.520 -10.612 26.398 1.00 62.25 78 PHE A N 1
ATOM 640 C CA . PHE A 1 78 ? 4.722 -10.231 27.785 1.00 62.25 78 PHE A CA 1
ATOM 641 C C . PHE A 1 78 ? 3.639 -10.826 28.694 1.00 62.25 78 PHE A C 1
ATOM 643 O O . PHE A 1 78 ? 2.864 -10.097 29.318 1.00 62.25 78 PHE A O 1
ATOM 650 N N . TYR A 1 79 ? 3.579 -12.153 28.791 1.00 64.81 79 TYR A N 1
ATOM 651 C CA . TYR A 1 79 ? 2.998 -12.766 29.982 1.00 64.81 79 TYR A CA 1
ATOM 652 C C . TYR A 1 79 ? 4.023 -12.574 31.105 1.00 64.81 79 TYR A C 1
ATOM 654 O O . TYR A 1 79 ? 5.054 -13.241 31.145 1.00 64.81 79 TYR A O 1
ATOM 662 N N . ILE A 1 80 ? 3.789 -11.591 31.977 1.00 62.16 80 ILE A N 1
ATOM 663 C CA . ILE A 1 80 ? 4.593 -11.423 33.189 1.00 62.16 80 ILE A CA 1
ATOM 664 C C . ILE A 1 80 ? 4.228 -12.598 34.094 1.00 62.16 80 ILE A C 1
ATOM 666 O O . ILE A 1 80 ? 3.155 -12.599 34.697 1.00 62.16 80 ILE A O 1
ATOM 670 N N . HIS A 1 81 ? 5.088 -13.616 34.136 1.00 65.12 81 HIS A N 1
ATOM 671 C CA . HIS A 1 81 ? 4.912 -14.756 35.028 1.00 65.12 81 HIS A CA 1
ATOM 672 C C . HIS A 1 81 ? 4.757 -14.263 36.470 1.00 65.12 81 HIS A C 1
ATOM 674 O O . HIS A 1 81 ? 5.639 -13.591 37.012 1.00 65.12 81 HIS A O 1
ATOM 680 N N . LYS A 1 82 ? 3.623 -14.589 37.090 1.00 66.88 82 LYS A N 1
ATOM 681 C CA . LYS A 1 82 ? 3.387 -14.354 38.513 1.00 66.88 82 LYS A CA 1
ATOM 682 C C . LYS A 1 82 ? 4.299 -15.290 39.316 1.00 66.88 82 LYS A C 1
ATOM 684 O O . LYS A 1 82 ? 4.630 -16.375 38.841 1.00 66.88 82 LYS A O 1
ATOM 689 N N . PRO A 1 83 ? 4.689 -14.927 40.549 1.00 63.31 83 PRO A N 1
ATOM 690 C CA . PRO A 1 83 ? 5.602 -15.728 41.375 1.00 63.31 83 PRO A CA 1
ATOM 691 C C . PRO A 1 83 ? 5.108 -17.155 41.680 1.00 63.31 83 PRO A C 1
ATOM 693 O O . PRO A 1 83 ? 5.887 -17.983 42.140 1.00 63.31 83 PRO A O 1
ATOM 696 N N . TYR A 1 84 ? 3.839 -17.455 41.395 1.00 61.22 84 TYR A N 1
ATOM 697 C CA . TYR A 1 84 ? 3.225 -18.772 41.568 1.00 61.22 84 TYR A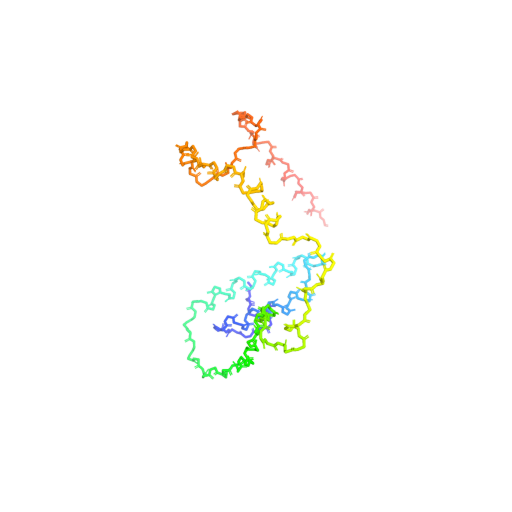 CA 1
ATOM 698 C C . TYR A 1 84 ? 3.129 -19.583 40.269 1.00 61.22 84 TYR A C 1
ATOM 700 O O . TYR A 1 84 ? 2.820 -20.769 40.325 1.00 61.22 84 TYR A O 1
ATOM 708 N N . ASP A 1 85 ? 3.412 -18.977 39.109 1.00 66.75 85 ASP A N 1
ATOM 709 C CA . ASP A 1 85 ? 3.282 -19.634 37.801 1.00 66.75 85 ASP A CA 1
ATOM 710 C C . ASP A 1 85 ? 4.386 -20.683 37.569 1.00 66.75 85 ASP A C 1
ATOM 712 O O . ASP A 1 85 ? 4.270 -21.517 36.675 1.00 66.75 85 ASP A O 1
ATOM 716 N N . ASN A 1 86 ? 5.458 -20.662 38.373 1.00 63.88 86 ASN A N 1
ATOM 717 C CA . ASN A 1 86 ? 6.506 -21.677 38.351 1.00 63.88 86 ASN A CA 1
ATOM 718 C C . ASN A 1 86 ? 6.920 -22.072 39.786 1.00 63.88 86 ASN A C 1
ATOM 720 O O . ASN A 1 86 ? 7.655 -21.319 40.434 1.00 63.88 86 ASN A O 1
ATOM 724 N N . PRO A 1 87 ? 6.521 -23.257 40.287 1.00 61.72 87 PRO A N 1
ATOM 725 C CA . PRO A 1 87 ? 6.845 -23.696 41.646 1.00 61.72 87 PRO A CA 1
ATOM 726 C C . PRO A 1 87 ? 8.350 -23.921 41.864 1.00 61.72 87 PRO A C 1
ATOM 728 O O . PRO A 1 87 ? 8.815 -23.824 42.998 1.00 61.72 87 PRO A O 1
ATOM 731 N N . ALA A 1 88 ? 9.131 -24.141 40.797 1.00 60.00 88 ALA A N 1
ATOM 732 C CA . ALA A 1 88 ? 10.592 -24.222 40.876 1.00 60.00 88 ALA A CA 1
ATOM 733 C C . ALA A 1 88 ? 11.254 -22.844 41.079 1.00 60.00 88 ALA A C 1
ATOM 735 O O . ALA A 1 88 ? 12.375 -22.763 41.573 1.00 60.00 88 ALA A O 1
ATOM 736 N N . ARG A 1 89 ? 10.555 -21.747 40.742 1.00 56.88 89 ARG A N 1
ATOM 737 C CA . ARG A 1 89 ? 11.036 -20.363 40.909 1.00 56.88 89 ARG A CA 1
ATOM 738 C C . ARG A 1 89 ? 10.667 -19.750 42.262 1.00 56.88 89 ARG A C 1
ATOM 740 O O . ARG A 1 89 ? 11.243 -18.739 42.649 1.00 56.88 89 ARG A O 1
ATOM 747 N N . ALA A 1 90 ? 9.752 -20.369 43.007 1.00 56.94 90 ALA A N 1
ATOM 748 C CA . ALA A 1 90 ? 9.254 -19.863 44.285 1.00 56.94 90 ALA A CA 1
ATOM 749 C C . ALA A 1 90 ? 10.272 -19.940 45.446 1.00 56.94 90 ALA A C 1
ATOM 751 O O . ALA A 1 90 ? 9.959 -19.514 46.556 1.00 56.94 90 ALA A O 1
ATOM 752 N N . LYS A 1 91 ? 11.476 -20.491 45.231 1.00 59.28 91 LYS A N 1
ATOM 753 C CA . LYS A 1 91 ? 12.410 -20.821 46.318 1.00 59.28 91 LYS A CA 1
ATOM 754 C C . LYS A 1 91 ? 13.873 -20.467 46.067 1.00 59.28 91 LYS A C 1
ATOM 756 O O . LYS A 1 91 ? 14.729 -21.237 46.461 1.00 59.28 91 LYS A O 1
ATOM 761 N N . PHE A 1 92 ? 14.211 -19.327 45.481 1.00 57.84 92 PHE A N 1
ATOM 762 C CA . PHE A 1 92 ? 15.611 -18.883 45.511 1.00 57.84 92 PHE A CA 1
ATOM 763 C C . PHE A 1 92 ? 15.657 -17.366 45.539 1.00 57.84 92 PHE A C 1
ATOM 765 O O . PHE A 1 92 ? 15.432 -16.771 44.505 1.00 57.84 92 PHE A O 1
ATOM 772 N N . TYR A 1 93 ? 15.821 -16.776 46.726 1.00 53.94 93 TYR A N 1
ATOM 773 C CA . TYR A 1 93 ? 16.621 -15.577 47.046 1.00 53.94 93 TYR A CA 1
ATOM 774 C C . TYR A 1 93 ? 16.393 -15.272 48.529 1.00 53.94 93 TYR A C 1
ATOM 776 O O . TYR A 1 93 ? 15.639 -14.384 48.924 1.00 53.94 93 TYR A O 1
ATOM 784 N N . LYS A 1 94 ? 17.002 -16.107 49.363 1.00 52.47 94 LYS A N 1
ATOM 785 C CA . LYS A 1 94 ? 17.302 -15.766 50.748 1.00 52.47 94 LYS A CA 1
ATOM 786 C C . LYS A 1 94 ? 18.595 -16.494 51.090 1.00 52.47 94 LYS A C 1
ATOM 788 O O . LYS A 1 94 ? 18.580 -17.522 51.756 1.00 52.47 94 LYS A O 1
ATOM 793 N N . SER A 1 95 ? 19.696 -16.046 50.489 1.00 54.69 95 SER A N 1
ATOM 794 C CA . SER A 1 95 ? 21.021 -16.440 50.958 1.00 54.69 95 SER A CA 1
ATOM 795 C C . SER A 1 95 ? 21.209 -15.832 52.341 1.00 54.69 95 SER A C 1
ATOM 797 O O . SER A 1 95 ? 20.990 -14.639 52.526 1.00 54.69 95 SER A O 1
ATOM 799 N N . GLU A 1 96 ? 21.623 -16.639 53.315 1.00 52.56 96 GLU A N 1
ATOM 800 C CA . GLU A 1 96 ? 21.984 -16.143 54.654 1.00 52.56 96 GLU A CA 1
ATOM 801 C C . GLU A 1 96 ? 23.190 -15.186 54.616 1.00 52.56 96 GLU A C 1
ATOM 803 O O . GLU A 1 96 ? 23.417 -14.441 55.560 1.00 52.56 96 GLU A O 1
ATOM 808 N N . PHE A 1 97 ? 23.910 -15.172 53.488 1.00 49.66 97 PHE A N 1
ATOM 809 C CA . PHE A 1 97 ? 25.008 -14.264 53.161 1.00 49.66 97 PHE A CA 1
ATOM 810 C C . PHE A 1 97 ? 24.605 -13.038 52.323 1.00 49.66 97 PHE A C 1
ATOM 812 O O . PHE A 1 97 ? 25.471 -12.223 52.015 1.00 49.66 97 PHE A O 1
ATOM 819 N N . ASP A 1 98 ? 23.329 -12.880 51.935 1.00 59.91 98 ASP A N 1
ATOM 820 C CA . ASP A 1 98 ? 22.872 -11.589 51.401 1.00 59.91 98 ASP A CA 1
ATOM 821 C C . ASP A 1 98 ? 22.730 -10.631 52.588 1.00 59.91 98 ASP A C 1
ATOM 823 O O . ASP A 1 98 ? 21.679 -10.517 53.221 1.00 59.91 98 ASP A O 1
ATOM 827 N N . GLU A 1 99 ? 23.831 -9.963 52.925 1.00 59.78 99 GLU A N 1
ATOM 828 C CA . GLU A 1 99 ? 23.904 -8.976 54.006 1.00 59.78 99 GLU A CA 1
ATOM 829 C C . GLU A 1 99 ? 22.943 -7.804 53.808 1.00 59.78 99 GLU A C 1
ATOM 831 O O . GLU A 1 99 ? 22.749 -7.024 54.739 1.00 59.78 99 GLU A O 1
ATOM 836 N N . TYR A 1 100 ? 22.330 -7.675 52.624 1.00 63.41 100 TYR A N 1
ATOM 837 C CA . TYR A 1 100 ? 21.399 -6.607 52.317 1.00 63.41 100 TYR A CA 1
ATOM 838 C C . TYR A 1 100 ? 20.077 -6.781 53.069 1.00 63.41 100 TYR A C 1
ATOM 840 O O . TYR A 1 100 ? 19.053 -7.253 52.566 1.00 63.41 100 TYR A O 1
ATOM 848 N N . SER A 1 101 ? 20.121 -6.368 54.331 1.00 71.31 101 SER A N 1
ATOM 849 C CA . SER A 1 101 ? 18.991 -6.372 55.235 1.00 71.31 101 SER A CA 1
ATOM 850 C C . SER A 1 101 ? 17.862 -5.537 54.646 1.00 71.31 101 SER A C 1
ATOM 852 O O . SER A 1 101 ? 18.068 -4.474 54.053 1.00 71.31 101 SER A O 1
ATOM 854 N N . LYS A 1 102 ? 16.623 -5.966 54.891 1.00 63.69 102 LYS A N 1
ATOM 855 C CA . LYS A 1 102 ? 15.413 -5.214 54.531 1.00 63.69 102 LYS A CA 1
ATOM 856 C C . LYS A 1 102 ? 15.491 -3.747 54.993 1.00 63.69 102 LYS A C 1
ATOM 858 O O . LYS A 1 102 ? 14.968 -2.865 54.321 1.00 63.69 102 LYS A O 1
ATOM 863 N N . GLY A 1 103 ? 16.197 -3.477 56.097 1.00 70.06 103 GLY A N 1
ATOM 864 C CA . GLY A 1 103 ? 16.466 -2.122 56.584 1.00 70.06 103 GLY A CA 1
ATOM 865 C C . GLY A 1 103 ? 17.405 -1.294 55.694 1.00 70.06 103 GLY A C 1
ATOM 866 O O . GLY A 1 103 ? 17.166 -0.099 55.521 1.00 70.06 103 GLY A O 1
ATOM 867 N N . GLN A 1 104 ? 18.429 -1.904 55.088 1.00 67.81 104 GLN A N 1
ATOM 868 C CA . GLN A 1 104 ? 19.309 -1.231 54.122 1.00 67.81 104 GLN A CA 1
ATOM 869 C C . GLN A 1 104 ? 18.569 -0.930 52.817 1.00 67.81 104 GLN A C 1
ATOM 871 O O . GLN A 1 104 ? 18.699 0.179 52.299 1.00 67.81 104 GLN A O 1
ATOM 876 N N . LEU A 1 105 ? 17.713 -1.848 52.352 1.00 73.25 105 LEU A N 1
ATOM 877 C CA . LEU A 1 105 ? 16.853 -1.623 51.185 1.00 73.25 105 LEU A CA 1
ATOM 878 C C . LEU A 1 105 ? 15.915 -0.427 51.384 1.00 73.25 105 LEU A C 1
ATOM 880 O O . LEU A 1 105 ? 15.787 0.421 50.504 1.00 73.25 105 LEU A O 1
ATOM 884 N N . GLU A 1 106 ? 15.281 -0.321 52.551 1.00 71.94 106 GLU A N 1
ATOM 885 C CA . GLU A 1 106 ? 14.405 0.813 52.869 1.00 71.94 106 GLU A CA 1
ATOM 886 C C . GLU A 1 106 ? 15.170 2.128 53.090 1.00 71.94 106 GLU A C 1
ATOM 888 O O . GLU A 1 106 ? 14.617 3.216 52.908 1.00 71.94 106 GLU A O 1
ATOM 893 N N . LYS A 1 107 ? 16.449 2.065 53.475 1.00 77.00 107 LYS A N 1
ATOM 894 C CA . LYS A 1 107 ? 17.319 3.245 53.553 1.00 77.00 107 LYS A CA 1
ATOM 895 C C . LYS A 1 107 ? 17.703 3.740 52.153 1.00 77.00 107 LYS A C 1
ATOM 897 O O . LYS A 1 107 ? 17.502 4.912 51.858 1.00 77.00 107 LYS A O 1
ATOM 902 N N . PHE A 1 108 ? 18.117 2.833 51.271 1.00 71.19 108 PHE A N 1
ATOM 903 C CA . PHE A 1 108 ? 18.456 3.144 49.881 1.00 71.19 108 PHE A CA 1
ATOM 904 C C . PHE A 1 108 ? 17.258 3.665 49.076 1.00 71.19 108 PHE A C 1
ATOM 906 O O . PHE A 1 108 ? 17.383 4.628 48.321 1.00 71.19 108 PHE A O 1
ATOM 913 N N . LYS A 1 109 ? 16.065 3.081 49.267 1.00 69.19 109 LYS A N 1
ATOM 914 C CA . LYS A 1 109 ? 14.830 3.600 48.660 1.00 69.19 109 LYS A CA 1
ATOM 915 C C . LYS A 1 109 ? 14.538 5.026 49.106 1.00 69.19 109 LYS A C 1
ATOM 917 O O . LYS A 1 109 ? 14.189 5.839 48.266 1.00 69.19 109 LYS A O 1
ATOM 922 N N . ARG A 1 110 ? 14.690 5.344 50.397 1.00 68.81 110 ARG A N 1
ATOM 923 C CA . ARG A 1 110 ? 14.513 6.717 50.898 1.00 68.81 110 ARG A CA 1
ATOM 924 C C . ARG A 1 110 ? 15.516 7.688 50.286 1.00 68.81 110 ARG A C 1
ATOM 926 O O . ARG A 1 110 ? 15.111 8.770 49.885 1.00 68.81 110 ARG A O 1
ATOM 933 N N . GLU A 1 111 ? 16.782 7.295 50.183 1.00 65.81 111 GLU A N 1
ATOM 934 C CA . GLU A 1 111 ? 17.840 8.127 49.594 1.00 65.81 111 GLU A CA 1
ATOM 935 C C . GLU A 1 111 ? 17.570 8.434 48.109 1.00 65.81 111 GLU A C 1
ATOM 937 O O . GLU A 1 111 ? 17.670 9.587 47.700 1.00 65.81 111 GLU A O 1
ATOM 942 N N . ASN A 1 112 ? 17.115 7.451 47.323 1.00 60.84 112 ASN A N 1
ATOM 943 C CA . ASN A 1 112 ? 16.750 7.660 45.913 1.00 60.84 112 ASN A CA 1
ATOM 944 C C . ASN A 1 112 ? 15.353 8.271 45.694 1.00 60.84 112 ASN A C 1
ATOM 946 O O . ASN A 1 112 ? 15.065 8.766 44.604 1.00 60.84 112 ASN A O 1
ATOM 950 N N . TRP A 1 113 ? 14.471 8.254 46.698 1.00 51.69 113 TRP A N 1
ATOM 951 C CA . TRP A 1 113 ? 13.134 8.860 46.616 1.00 51.69 113 TRP A CA 1
ATOM 952 C C . TRP A 1 113 ? 13.147 10.370 46.902 1.00 51.69 113 TRP A C 1
ATOM 954 O O . TRP A 1 113 ? 12.148 11.052 46.688 1.00 51.69 113 TRP A O 1
ATOM 964 N N . CYS A 1 114 ? 14.292 10.937 47.281 1.00 51.56 114 CYS A N 1
ATOM 965 C CA . CYS A 1 114 ? 14.499 12.384 47.329 1.00 51.56 114 CYS A CA 1
ATOM 966 C C . CYS A 1 114 ? 14.865 12.970 45.950 1.00 51.56 114 CYS A C 1
ATOM 968 O O . CYS A 1 114 ? 15.717 13.846 45.851 1.00 51.56 114 CYS A O 1
ATOM 970 N N . PHE A 1 115 ? 14.212 12.527 44.874 1.00 49.91 115 PHE A N 1
ATOM 971 C CA . PHE A 1 115 ? 14.065 13.391 43.702 1.00 49.91 115 PHE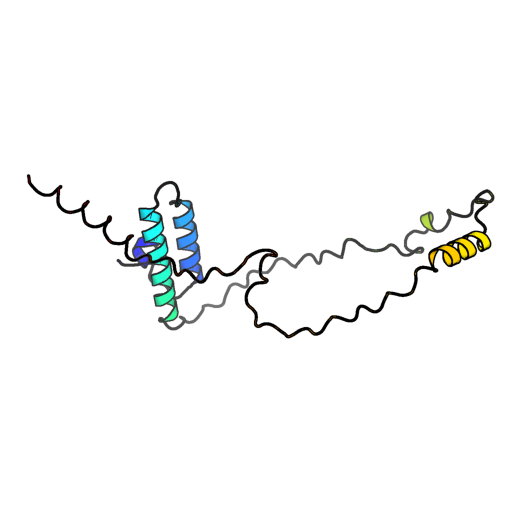 A CA 1
ATOM 972 C C . PHE A 1 115 ? 12.912 14.353 44.002 1.00 49.91 115 PHE A C 1
ATOM 974 O O . PHE A 1 115 ? 11.840 13.879 44.396 1.00 49.91 115 PHE A O 1
ATOM 981 N N . PRO A 1 116 ? 13.076 15.683 43.855 1.00 56.66 116 PRO A N 1
ATOM 982 C CA . PRO A 1 116 ? 11.951 16.584 44.024 1.00 56.66 116 PRO A CA 1
ATOM 983 C C . PRO A 1 116 ? 10.843 16.135 43.073 1.00 56.66 116 PRO A C 1
ATOM 985 O O . PRO A 1 116 ? 11.055 15.970 41.870 1.00 56.66 116 PRO A O 1
ATOM 988 N N . LYS A 1 117 ? 9.676 15.877 43.667 1.00 57.81 117 LYS A N 1
ATOM 989 C CA . LYS A 1 117 ? 8.406 15.613 42.996 1.00 57.81 117 LYS A CA 1
ATOM 990 C C . LYS A 1 117 ? 8.328 16.535 41.782 1.00 57.81 117 LYS A C 1
ATOM 992 O O . LYS A 1 117 ? 8.462 17.741 41.961 1.00 57.81 117 LYS A O 1
ATOM 997 N N . SER A 1 118 ? 8.219 15.932 40.595 1.00 56.78 118 SER A N 1
ATOM 998 C CA . SER A 1 118 ? 8.026 16.560 39.281 1.00 56.78 118 SER A CA 1
ATOM 999 C C . SER A 1 118 ? 7.821 18.070 39.368 1.00 56.78 118 SER A C 1
ATOM 1001 O O . SER A 1 118 ? 6.752 18.508 39.791 1.00 56.78 118 SER A O 1
ATOM 1003 N N . PHE A 1 119 ? 8.840 18.844 38.990 1.00 55.50 119 PHE A N 1
ATOM 1004 C CA . PHE A 1 119 ? 8.696 20.278 38.760 1.00 55.50 119 PHE A CA 1
ATOM 1005 C C . PHE A 1 119 ? 7.435 20.475 37.914 1.00 55.50 119 PHE A C 1
ATOM 1007 O O . PHE A 1 119 ? 7.349 19.916 36.818 1.00 55.50 119 PHE A O 1
ATOM 1014 N N . GLU A 1 120 ? 6.421 21.160 38.448 1.00 54.28 120 GLU A N 1
ATOM 1015 C CA . GLU A 1 120 ? 5.203 21.433 37.693 1.00 54.28 120 GLU A CA 1
ATOM 1016 C C . GLU A 1 120 ? 5.597 22.263 36.478 1.00 54.28 120 GLU A C 1
ATOM 1018 O O . GLU A 1 120 ? 5.908 23.452 36.574 1.00 54.28 120 GLU A O 1
ATOM 1023 N N . TYR A 1 121 ? 5.627 21.612 35.321 1.00 58.25 121 TYR A N 1
ATOM 1024 C CA . TYR A 1 121 ? 5.814 22.293 34.061 1.00 58.25 121 TYR A CA 1
ATOM 1025 C C . TYR A 1 121 ? 4.587 23.172 33.833 1.00 58.25 121 TYR A C 1
ATOM 1027 O O . TYR A 1 121 ? 3.510 22.678 33.502 1.00 58.25 121 TYR A O 1
ATOM 1035 N N . LYS A 1 122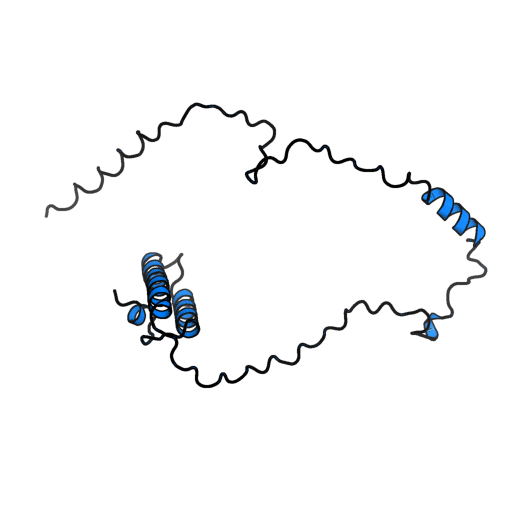 ? 4.743 24.481 34.040 1.00 59.88 122 LYS A N 1
ATOM 1036 C CA . LYS A 1 122 ? 3.768 25.474 33.596 1.00 59.88 122 LYS A CA 1
ATOM 1037 C C . LYS A 1 122 ? 4.061 25.769 32.123 1.00 59.88 122 LYS A C 1
ATOM 1039 O O . LYS A 1 122 ? 5.079 26.410 31.854 1.00 59.88 122 LYS A O 1
ATOM 1044 N N . PRO A 1 123 ? 3.245 25.294 31.163 1.00 55.06 123 PRO A N 1
ATOM 1045 C CA . PRO A 1 123 ? 3.421 25.697 29.777 1.00 55.06 123 PRO A CA 1
ATOM 1046 C C . PRO A 1 123 ? 3.205 27.211 29.697 1.00 55.06 123 PRO A C 1
ATOM 1048 O O . PRO A 1 123 ? 2.178 27.713 30.151 1.00 55.06 123 PRO A O 1
ATOM 1051 N N . GLN A 1 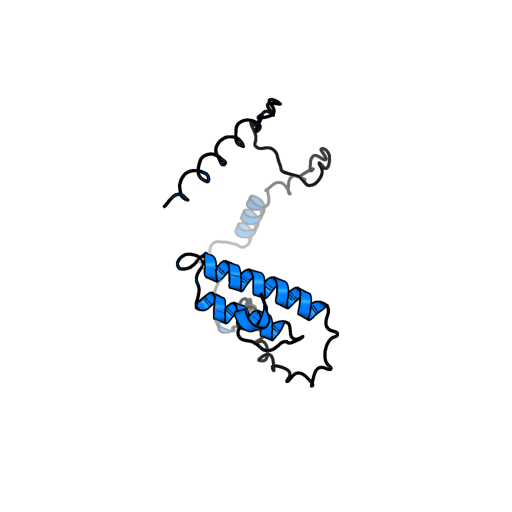124 ? 4.177 27.936 29.145 1.00 55.59 124 GLN A N 1
ATOM 1052 C CA . GLN A 1 124 ? 3.989 29.334 28.758 1.00 55.59 124 GLN A CA 1
ATOM 1053 C C . GLN A 1 124 ? 2.853 29.342 27.728 1.00 55.59 124 GLN A C 1
ATOM 1055 O O . GLN A 1 124 ? 3.001 28.791 26.635 1.00 55.59 124 GLN A O 1
ATOM 1060 N N . THR A 1 125 ? 1.687 29.878 28.083 1.00 56.50 125 THR A N 1
ATOM 1061 C CA . THR A 1 125 ? 0.575 30.061 27.144 1.00 56.50 125 THR A CA 1
ATOM 1062 C C . THR A 1 125 ? 0.835 31.302 26.302 1.00 56.50 125 THR A C 1
ATOM 1064 O O . THR A 1 125 ? 0.069 32.263 26.339 1.00 56.50 125 THR A O 1
ATOM 1067 N N . ASP A 1 126 ? 1.926 31.286 25.547 1.00 49.28 126 ASP A N 1
ATOM 1068 C CA . ASP A 1 126 ? 2.195 32.309 24.550 1.00 49.28 126 ASP A CA 1
ATOM 1069 C C . ASP A 1 126 ? 1.470 31.885 23.276 1.00 49.28 126 ASP A C 1
ATOM 1071 O O . ASP A 1 126 ? 1.923 31.015 22.538 1.00 49.28 126 ASP A O 1
ATOM 1075 N N . THR A 1 127 ? 0.282 32.466 23.089 1.00 54.22 127 THR A N 1
ATOM 1076 C CA . THR A 1 127 ? -0.446 32.630 21.821 1.00 54.22 127 THR A CA 1
ATOM 1077 C C . THR A 1 127 ? -0.399 31.440 20.860 1.00 54.22 127 THR A C 1
ATOM 1079 O O . THR A 1 127 ? 0.575 31.227 20.138 1.00 54.22 127 THR A O 1
ATOM 1082 N N . ILE A 1 128 ? -1.518 30.719 20.772 1.00 49.84 128 ILE A N 1
ATOM 1083 C CA . ILE A 1 128 ? -1.791 29.720 19.733 1.00 49.84 128 ILE A CA 1
ATOM 1084 C C . ILE A 1 128 ? -1.628 30.396 18.363 1.00 49.84 128 ILE A C 1
ATOM 1086 O O . ILE A 1 128 ? -2.543 31.033 17.846 1.00 49.84 128 ILE A O 1
ATOM 1090 N N . THR A 1 129 ? -0.432 30.288 17.790 1.00 52.47 129 THR A N 1
ATOM 1091 C CA . THR A 1 129 ? -0.158 30.681 16.413 1.00 52.47 129 THR A CA 1
ATOM 1092 C C . THR A 1 129 ? -0.756 29.598 15.534 1.00 52.47 129 THR A C 1
ATOM 1094 O O . THR A 1 129 ? -0.477 28.410 15.712 1.00 52.47 129 THR A O 1
ATOM 1097 N N . SER A 1 130 ? -1.632 30.016 14.623 1.00 48.12 130 SER A N 1
ATOM 1098 C CA . SER A 1 130 ? -2.302 29.165 13.649 1.00 48.12 130 SER A CA 1
ATOM 1099 C C . SER A 1 130 ? -1.327 28.182 13.003 1.00 48.12 130 SER A C 1
ATOM 1101 O O . SER A 1 130 ? -0.259 28.574 12.538 1.00 48.12 130 SER A O 1
ATOM 1103 N N . ILE A 1 131 ? -1.748 26.920 12.971 1.00 50.91 131 ILE A N 1
ATOM 1104 C CA . ILE A 1 131 ? -1.161 25.767 12.282 1.00 50.91 131 ILE A CA 1
ATOM 1105 C C . ILE A 1 131 ? -0.441 26.204 10.994 1.00 50.91 131 ILE A C 1
ATOM 1107 O O . ILE A 1 131 ? -1.061 26.405 9.954 1.00 50.91 131 ILE A O 1
ATOM 1111 N N . GLY A 1 132 ? 0.877 26.386 11.070 1.00 55.75 132 GLY A N 1
ATOM 1112 C CA . GLY A 1 132 ? 1.630 26.934 9.948 1.00 55.75 132 GLY A CA 1
ATOM 1113 C C . GLY A 1 132 ? 3.077 27.262 10.289 1.00 55.75 132 GLY A C 1
ATOM 1114 O O . GLY A 1 132 ? 3.428 28.427 10.360 1.00 55.75 132 GLY A O 1
ATOM 1115 N N . LYS A 1 133 ? 3.901 26.213 10.424 1.00 58.66 133 LYS A N 1
ATOM 1116 C CA . LYS A 1 133 ? 5.383 26.209 10.418 1.00 58.66 133 LYS A CA 1
ATOM 1117 C C . LYS A 1 133 ? 6.068 27.018 11.536 1.00 58.66 133 LYS A C 1
ATOM 1119 O O . LYS A 1 133 ? 6.015 28.238 11.594 1.00 58.66 133 LYS A O 1
ATOM 1124 N N . ILE A 1 134 ? 6.810 26.304 12.385 1.00 55.94 134 ILE A N 1
ATOM 1125 C CA . ILE A 1 134 ? 7.707 26.896 13.387 1.00 55.94 134 ILE A CA 1
ATOM 1126 C C . ILE A 1 134 ? 8.874 27.576 12.642 1.00 55.94 134 ILE A C 1
ATOM 1128 O O . ILE A 1 134 ? 9.504 26.912 11.814 1.00 55.94 134 ILE A O 1
ATOM 1132 N N . PRO A 1 135 ? 9.186 28.861 12.893 1.00 62.53 135 PRO A N 1
ATOM 1133 C CA . PRO A 1 135 ? 10.300 29.529 12.229 1.00 62.53 135 PRO A CA 1
ATOM 1134 C C . PRO A 1 135 ? 11.647 28.952 12.688 1.00 62.53 135 PRO A C 1
ATOM 1136 O O . PRO A 1 135 ? 11.868 28.701 13.874 1.00 62.53 135 PRO A O 1
ATOM 1139 N N . ILE A 1 136 ? 12.569 28.763 11.740 1.00 62.72 136 ILE A N 1
ATOM 1140 C CA . ILE A 1 136 ? 13.944 28.340 12.026 1.00 62.72 136 ILE A CA 1
ATOM 1141 C C . ILE A 1 136 ? 14.654 29.485 12.755 1.00 62.72 136 ILE A C 1
ATOM 1143 O O . ILE A 1 136 ? 14.659 30.631 12.299 1.00 62.72 136 ILE A O 1
ATOM 1147 N N . LYS A 1 137 ? 15.253 29.182 13.908 1.00 55.38 137 LYS A N 1
ATOM 1148 C CA . LYS A 1 137 ? 15.910 30.173 14.764 1.00 55.38 137 LYS A CA 1
ATOM 1149 C C . LYS A 1 137 ? 17.073 30.830 14.007 1.00 55.38 137 LYS A C 1
ATOM 1151 O O . LYS A 1 137 ? 18.029 30.153 13.651 1.00 55.38 137 LYS A O 1
ATOM 1156 N N . GLY A 1 138 ? 16.965 32.137 13.756 1.00 60.22 138 GLY A N 1
ATOM 1157 C CA . GLY A 1 138 ? 17.946 32.931 13.001 1.00 60.22 138 GLY A CA 1
ATOM 1158 C C . GLY A 1 138 ? 17.477 33.418 11.623 1.00 60.22 138 GLY A C 1
ATOM 1159 O O . GLY A 1 138 ? 18.132 34.283 11.048 1.00 60.22 138 GLY A O 1
ATOM 1160 N N . ALA A 1 139 ? 16.339 32.941 11.105 1.00 61.00 139 ALA A N 1
ATOM 1161 C CA . ALA A 1 139 ? 15.792 33.423 9.836 1.00 61.00 139 ALA A CA 1
ATOM 1162 C C . ALA A 1 139 ? 15.126 34.803 10.006 1.00 61.00 139 ALA A C 1
ATOM 1164 O O . ALA A 1 139 ? 14.103 34.927 10.682 1.00 61.00 139 ALA A O 1
ATOM 1165 N N . LYS A 1 140 ? 15.693 35.843 9.382 1.00 68.56 140 LYS A N 1
ATOM 1166 C CA . LYS A 1 140 ? 15.018 37.136 9.197 1.00 68.56 140 LYS A CA 1
ATOM 1167 C C . LYS A 1 140 ? 14.276 37.129 7.865 1.00 68.56 140 LYS A C 1
ATOM 1169 O O . LYS A 1 140 ? 14.814 36.679 6.858 1.00 68.56 140 LYS A O 1
ATOM 1174 N N . LYS A 1 141 ? 13.027 37.593 7.873 1.00 58.97 141 LYS A N 1
ATOM 1175 C CA . LYS A 1 141 ? 12.224 37.761 6.663 1.00 58.97 141 LYS A CA 1
ATOM 1176 C C . LYS A 1 141 ? 12.789 38.972 5.916 1.00 58.97 141 LYS A C 1
ATOM 1178 O O . LYS A 1 141 ? 12.682 40.088 6.410 1.00 58.97 141 LYS A O 1
ATOM 1183 N N . ASN A 1 142 ? 13.476 38.738 4.804 1.00 61.62 142 ASN A N 1
ATOM 1184 C CA . ASN A 1 142 ? 13.850 39.810 3.891 1.00 61.62 142 ASN A CA 1
ATOM 1185 C C . ASN A 1 142 ? 12.674 39.983 2.927 1.00 61.62 142 ASN A C 1
ATOM 1187 O O . ASN A 1 142 ? 12.381 39.068 2.162 1.00 61.62 142 ASN A O 1
ATOM 1191 N N . ASP A 1 143 ? 11.995 41.127 2.980 1.00 60.31 143 ASP A N 1
ATOM 1192 C CA . ASP A 1 143 ? 10.813 41.433 2.158 1.00 60.31 143 ASP A CA 1
ATOM 1193 C C . ASP A 1 143 ? 11.170 41.821 0.706 1.00 60.31 143 ASP A C 1
ATOM 1195 O O . ASP A 1 143 ? 10.377 42.430 -0.005 1.00 60.31 143 ASP A O 1
ATOM 1199 N N . SER A 1 144 ? 12.373 41.477 0.236 1.00 63.56 144 SER A N 1
ATOM 1200 C CA . SER A 1 144 ? 12.735 41.618 -1.172 1.00 63.56 144 SER A CA 1
ATOM 1201 C C . SER A 1 144 ? 12.059 40.500 -1.964 1.00 63.56 144 SER A C 1
ATOM 1203 O O . SER A 1 144 ? 12.595 39.394 -2.073 1.00 63.56 144 SER A O 1
ATOM 1205 N N . GLU A 1 145 ? 10.861 40.782 -2.468 1.00 66.12 145 GLU A N 1
ATOM 1206 C CA . GLU A 1 145 ? 10.152 39.942 -3.429 1.00 66.12 145 GLU A CA 1
ATOM 1207 C C . GLU A 1 145 ? 11.095 39.606 -4.594 1.00 66.12 145 GLU A C 1
ATOM 1209 O O . GLU A 1 145 ? 11.591 40.485 -5.301 1.00 66.12 145 GLU A O 1
ATOM 1214 N N . LEU A 1 146 ? 11.412 38.320 -4.758 1.00 62.69 146 LEU A N 1
ATOM 1215 C CA . LEU A 1 146 ? 12.181 37.848 -5.902 1.00 62.69 146 LEU A CA 1
ATOM 1216 C C . LEU A 1 146 ? 11.303 38.016 -7.149 1.00 62.69 146 LEU A C 1
ATOM 1218 O O . LEU A 1 146 ? 10.304 37.316 -7.306 1.00 62.69 146 LEU A O 1
ATOM 1222 N N . ASN A 1 147 ? 11.661 38.960 -8.022 1.00 62.31 147 ASN A N 1
ATOM 1223 C CA . ASN A 1 147 ? 10.979 39.175 -9.296 1.00 62.31 147 ASN A CA 1
ATOM 1224 C C . ASN A 1 147 ? 11.319 38.034 -10.267 1.00 62.31 147 ASN A C 1
ATOM 1226 O O . ASN A 1 147 ? 12.380 38.022 -10.885 1.00 62.31 147 ASN A O 1
ATOM 1230 N N . PHE A 1 148 ? 10.399 37.080 -10.421 1.00 58.09 148 PHE A N 1
ATOM 1231 C CA . PHE A 1 148 ? 10.523 35.953 -11.358 1.00 58.09 148 PHE A CA 1
ATOM 1232 C C . PHE A 1 148 ? 10.247 36.325 -12.826 1.00 58.09 148 PHE A C 1
ATOM 1234 O O . PHE A 1 148 ? 10.352 35.475 -13.704 1.00 58.09 148 PHE A O 1
ATOM 1241 N N . THR A 1 149 ? 9.964 37.596 -13.128 1.00 62.62 149 THR A N 1
ATOM 1242 C CA . THR A 1 149 ? 9.620 38.086 -14.478 1.00 62.62 149 THR A CA 1
ATOM 1243 C C . THR A 1 149 ? 10.748 37.959 -15.510 1.00 62.62 149 THR A C 1
ATOM 1245 O O . THR A 1 149 ? 10.563 38.311 -16.670 1.00 62.62 149 THR A O 1
ATOM 1248 N N . GLN A 1 150 ? 11.932 37.489 -15.109 1.00 57.34 150 GLN A N 1
ATOM 1249 C CA . GLN A 1 150 ? 13.086 37.280 -15.987 1.00 57.34 150 GLN A CA 1
ATOM 1250 C C . GLN A 1 150 ? 13.281 35.815 -16.413 1.00 57.34 150 GLN A C 1
ATOM 1252 O O . GLN A 1 150 ? 14.127 35.559 -17.264 1.00 57.34 150 GLN A O 1
ATOM 1257 N N . LEU A 1 151 ? 12.507 34.866 -15.871 1.00 55.88 151 LEU A N 1
ATOM 1258 C CA . LEU A 1 151 ? 12.670 33.429 -16.145 1.00 55.88 151 LEU A CA 1
ATOM 1259 C C . LEU A 1 151 ? 11.736 32.867 -17.229 1.00 55.88 151 LEU A C 1
ATOM 1261 O O . LEU A 1 151 ? 11.910 31.724 -17.624 1.00 55.88 151 LEU A O 1
ATOM 1265 N N . GLU A 1 152 ? 10.788 33.649 -17.750 1.00 58.41 152 GLU A N 1
ATOM 1266 C CA . GLU A 1 152 ? 9.864 33.182 -18.804 1.00 58.41 152 GLU A CA 1
ATOM 1267 C C . GLU A 1 152 ? 10.367 33.464 -20.233 1.00 58.41 152 GLU A C 1
ATOM 1269 O O . GLU A 1 152 ? 9.807 32.957 -21.200 1.00 58.41 152 GLU A O 1
ATOM 1274 N N . ASN A 1 153 ? 11.456 34.226 -20.396 1.00 59.25 153 ASN A N 1
ATOM 1275 C CA . ASN A 1 153 ? 11.923 34.660 -21.720 1.00 59.25 153 ASN A CA 1
ATOM 1276 C C . ASN A 1 153 ? 12.978 33.743 -22.368 1.00 59.25 153 ASN A C 1
ATOM 1278 O O . ASN A 1 153 ? 13.473 34.078 -23.442 1.00 59.25 153 ASN A O 1
ATOM 1282 N N . THR A 1 154 ? 13.339 32.608 -21.760 1.00 56.84 154 THR A N 1
ATOM 1283 C CA . THR A 1 154 ? 14.354 31.691 -22.325 1.00 56.84 154 THR A CA 1
ATOM 1284 C C . THR A 1 154 ? 13.787 30.433 -22.980 1.00 56.84 154 THR A C 1
ATOM 1286 O O . THR A 1 154 ? 14.541 29.731 -23.645 1.00 56.84 154 THR A O 1
ATOM 1289 N N . ASP A 1 155 ? 12.480 30.171 -22.871 1.00 53.16 155 ASP A N 1
ATOM 1290 C CA . ASP A 1 155 ? 11.898 28.888 -23.306 1.00 53.16 155 ASP A CA 1
ATOM 1291 C C . ASP A 1 155 ? 11.203 28.935 -24.681 1.00 53.16 155 ASP A C 1
ATOM 1293 O O . ASP A 1 155 ? 10.702 27.918 -25.156 1.00 53.16 155 ASP A O 1
ATOM 1297 N N . LEU A 1 156 ? 11.201 30.082 -25.373 1.00 52.78 156 LEU A N 1
ATOM 1298 C CA . LEU A 1 156 ? 10.562 30.222 -26.694 1.00 52.78 156 LEU A CA 1
ATOM 1299 C C . LEU A 1 156 ? 11.531 30.342 -27.881 1.00 52.78 156 LEU A C 1
ATOM 1301 O O . LEU A 1 156 ? 11.076 30.420 -29.018 1.00 52.78 156 LEU A O 1
ATOM 1305 N N . THR A 1 157 ? 12.849 30.304 -27.668 1.00 51.75 157 THR A N 1
ATOM 1306 C CA . THR A 1 157 ? 13.840 30.341 -28.765 1.00 51.75 157 THR A CA 1
ATOM 1307 C C . THR A 1 157 ? 14.273 28.965 -29.278 1.00 51.75 157 THR A C 1
ATOM 1309 O O . THR A 1 157 ? 15.022 28.904 -30.245 1.00 51.75 157 THR A O 1
ATOM 1312 N N . ILE A 1 158 ? 13.799 27.855 -28.696 1.00 54.88 158 ILE A N 1
ATOM 1313 C CA . ILE A 1 158 ? 14.236 26.496 -29.088 1.00 54.88 158 ILE A CA 1
ATOM 1314 C C . ILE A 1 158 ? 13.263 25.812 -30.077 1.00 54.88 158 ILE A C 1
ATOM 1316 O O . ILE A 1 158 ? 13.573 24.759 -30.617 1.00 54.88 158 ILE A O 1
ATOM 1320 N N . LEU A 1 159 ? 12.106 26.409 -30.398 1.00 52.69 159 LEU A N 1
ATOM 1321 C CA . LEU A 1 159 ? 11.065 25.754 -31.217 1.00 52.69 159 LEU A CA 1
ATOM 1322 C C . LEU A 1 159 ? 10.832 26.349 -32.616 1.00 52.69 159 LEU A C 1
ATOM 1324 O O . LEU A 1 159 ? 9.866 25.967 -33.273 1.00 52.69 159 LEU A O 1
ATOM 1328 N N . SER A 1 160 ? 11.692 27.251 -33.100 1.00 52.47 160 SER A N 1
ATOM 1329 C CA . SER A 1 160 ? 11.519 27.879 -34.423 1.00 52.47 160 SER A CA 1
ATOM 1330 C C . SER A 1 160 ? 12.508 27.451 -35.514 1.00 52.47 160 SER A C 1
ATOM 1332 O O . SER A 1 160 ? 12.298 27.848 -36.654 1.00 52.47 160 SER A O 1
ATOM 1334 N N . ASP A 1 161 ? 13.515 26.617 -35.224 1.00 54.44 161 ASP A N 1
ATOM 1335 C CA . ASP A 1 161 ? 14.618 26.364 -36.176 1.00 54.44 161 ASP A CA 1
ATOM 1336 C C . ASP A 1 161 ? 14.706 24.945 -36.769 1.00 54.44 161 ASP A C 1
ATOM 1338 O O . ASP A 1 161 ? 15.668 24.646 -37.470 1.00 54.44 161 ASP A O 1
ATOM 1342 N N . GLU A 1 162 ? 13.708 24.072 -36.595 1.00 54.84 162 GLU A N 1
ATOM 1343 C CA . GLU A 1 162 ? 13.788 22.705 -37.149 1.00 54.84 162 GLU A CA 1
ATOM 1344 C C . GLU A 1 162 ? 12.536 22.249 -37.914 1.00 54.84 162 GLU A C 1
ATOM 1346 O O . GLU A 1 162 ? 12.032 21.144 -37.734 1.00 54.84 162 GLU A O 1
ATOM 1351 N N . PHE A 1 163 ? 12.021 23.100 -38.810 1.00 49.53 163 PHE A N 1
ATOM 1352 C CA . PHE A 1 163 ? 11.067 22.652 -39.836 1.00 49.53 163 PHE A CA 1
ATOM 1353 C C . PHE A 1 163 ? 11.232 23.385 -41.176 1.00 49.53 163 PHE A C 1
ATOM 1355 O O . PHE A 1 163 ? 10.304 24.018 -41.673 1.00 49.53 163 PHE A O 1
ATOM 1362 N N . VAL A 1 164 ? 12.422 23.290 -41.782 1.00 48.75 164 VAL A N 1
ATOM 1363 C CA . VAL A 1 164 ? 12.624 23.530 -43.224 1.00 48.75 164 VAL A CA 1
ATOM 1364 C C . VAL A 1 164 ? 13.668 22.545 -43.773 1.00 48.75 164 VAL A C 1
ATOM 1366 O O . VAL A 1 164 ? 14.861 22.834 -43.732 1.00 48.75 164 VAL A O 1
ATOM 1369 N N . LEU A 1 165 ? 13.179 21.394 -44.262 1.00 41.00 165 LEU A N 1
ATOM 1370 C CA . LEU A 1 165 ? 13.515 20.657 -45.505 1.00 41.00 165 LEU A CA 1
ATOM 1371 C C . LEU A 1 165 ? 13.251 19.153 -45.363 1.00 41.00 165 LEU A C 1
ATOM 1373 O O . LEU A 1 165 ? 13.994 18.476 -44.624 1.00 41.00 165 LEU A O 1
#

Foldseek 3Di:
DQLQVLLVHDLDLDLVVLVVSLVVQCVVDPCVPCVPSNVSNVVSSVVSNVSSVVDPDDPDDDDPPPPPPPPPPPPPPPPPDDCPNDPVSVDDDDDVPPPCDPVVVVVVCVVVVPPPDPDPDDPPPDDDDPDDDDDDPPDDDDPPPDPPVVVPPPPPPPPPPPPDD

pLDDT: mean 70.56, std 16.07, range [41.0, 95.81]